Protein AF-A0A960ERJ1-F1 (afdb_monomer)

Solvent-accessible surface area (backbone atoms only — not comparable to full-atom values): 5183 Å² total; per-residue (Å²): 140,80,82,77,81,79,78,72,79,77,80,69,80,69,52,76,88,75,46,50,73,69,59,47,51,57,48,46,51,53,45,50,63,52,66,75,40,93,84,58,54,70,68,57,50,52,51,46,51,53,51,46,52,52,46,52,53,49,52,51,53,52,51,50,51,53,48,53,54,50,50,54,52,50,63,75,63,55,74,82,81,83,122

Structure (mmCIF, N/CA/C/O backbone):
data_AF-A0A960ERJ1-F1
#
_entry.id   AF-A0A960ERJ1-F1
#
loop_
_atom_site.group_PDB
_atom_site.id
_atom_site.type_symbol
_atom_site.label_atom_id
_atom_site.label_alt_id
_atom_site.label_comp_id
_atom_site.label_asym_id
_atom_site.label_entity_id
_atom_site.label_seq_id
_atom_site.pdbx_PDB_ins_code
_atom_site.Cartn_x
_atom_site.Cartn_y
_atom_site.Cartn_z
_atom_site.occupancy
_atom_site.B_iso_or_equiv
_atom_site.auth_seq_id
_atom_site.auth_comp_id
_atom_site.auth_asym_id
_atom_site.auth_atom_id
_atom_site.pdbx_PDB_model_num
ATOM 1 N N . MET A 1 1 ? -24.529 18.280 -37.246 1.00 42.88 1 MET A N 1
ATOM 2 C CA . MET A 1 1 ? -23.109 18.358 -36.855 1.00 42.88 1 MET A CA 1
ATOM 3 C C . MET A 1 1 ? -23.082 18.299 -35.341 1.00 42.88 1 MET A C 1
ATOM 5 O O . MET A 1 1 ? -23.081 19.325 -34.685 1.00 42.88 1 MET A O 1
ATOM 9 N N . THR A 1 2 ? -23.264 17.098 -34.803 1.00 36.69 2 THR A N 1
ATOM 10 C CA . THR A 1 2 ? -23.297 16.848 -33.362 1.00 36.69 2 THR A CA 1
ATOM 11 C C . THR A 1 2 ? -21.894 16.416 -32.977 1.00 36.69 2 THR A C 1
ATOM 13 O O . THR A 1 2 ? -21.463 15.331 -33.363 1.00 36.69 2 THR A O 1
ATOM 16 N N . GLU A 1 3 ? -21.171 17.303 -32.298 1.00 48.50 3 GLU A N 1
ATOM 17 C CA . GLU A 1 3 ? -19.928 16.974 -31.606 1.00 48.50 3 GLU A CA 1
ATOM 18 C C . GLU A 1 3 ? -20.224 15.853 -30.612 1.00 48.50 3 GLU A C 1
ATOM 20 O O . GLU A 1 3 ? -20.935 16.031 -29.624 1.00 48.50 3 GLU A O 1
ATOM 25 N N . GLN A 1 4 ? -19.726 14.660 -30.925 1.00 48.53 4 GLN A N 1
ATOM 26 C CA . GLN A 1 4 ? -19.635 13.582 -29.958 1.00 48.53 4 GLN A CA 1
ATOM 27 C C . GLN A 1 4 ? -18.540 13.982 -28.972 1.00 48.53 4 GLN A C 1
ATOM 29 O O . GLN A 1 4 ? -17.365 14.029 -29.333 1.00 48.53 4 GLN A O 1
ATOM 34 N N . LEU A 1 5 ? -18.938 14.302 -27.739 1.00 48.16 5 LEU A N 1
ATOM 35 C CA . LEU A 1 5 ? -18.017 14.406 -26.616 1.00 48.16 5 LEU A CA 1
ATOM 36 C C . LEU A 1 5 ? -17.334 13.042 -26.458 1.00 48.16 5 LEU A C 1
ATOM 38 O O . LEU A 1 5 ? -17.963 12.061 -26.058 1.00 48.16 5 LEU A O 1
ATOM 42 N N . ASN A 1 6 ? -16.056 12.979 -26.812 1.00 51.78 6 ASN A N 1
ATOM 43 C CA . ASN A 1 6 ? -15.197 11.837 -26.554 1.00 51.78 6 ASN A CA 1
ATOM 44 C C . ASN A 1 6 ? -14.898 11.803 -25.050 1.00 51.78 6 ASN A C 1
ATOM 46 O O . ASN A 1 6 ? -13.936 12.409 -24.588 1.00 51.78 6 ASN A O 1
ATOM 50 N N . LEU A 1 7 ? -15.763 11.140 -24.280 1.00 50.84 7 LEU A N 1
ATOM 51 C CA . LEU A 1 7 ? -15.544 10.874 -22.862 1.00 50.84 7 LEU A CA 1
ATOM 52 C C . LEU A 1 7 ? -14.598 9.672 -22.734 1.00 50.84 7 LEU A C 1
ATOM 54 O O . LEU A 1 7 ? -15.002 8.566 -22.377 1.00 50.84 7 LEU A O 1
ATOM 58 N N . GLN A 1 8 ? -13.329 9.877 -23.077 1.00 44.59 8 GLN A N 1
ATOM 59 C CA . GLN A 1 8 ? -12.282 9.020 -22.543 1.00 44.59 8 GLN A CA 1
ATOM 60 C C . GLN A 1 8 ? -12.189 9.376 -21.065 1.00 44.59 8 GLN A C 1
ATOM 62 O O . GLN A 1 8 ? -11.741 10.461 -20.713 1.00 44.59 8 GLN A O 1
ATOM 67 N N . ALA A 1 9 ? -12.714 8.505 -20.206 1.00 49.66 9 ALA A N 1
ATOM 68 C CA . ALA A 1 9 ? -12.432 8.568 -18.785 1.00 49.66 9 ALA A CA 1
ATOM 69 C C . ALA A 1 9 ? -10.915 8.400 -18.629 1.00 49.66 9 ALA A C 1
ATOM 71 O O . ALA A 1 9 ? -10.404 7.283 -18.695 1.00 49.66 9 ALA A O 1
ATOM 72 N N . GLU A 1 10 ? -10.194 9.513 -18.517 1.00 49.53 10 GLU A N 1
ATOM 73 C CA . GLU A 1 10 ? -8.815 9.528 -18.051 1.00 49.53 10 GLU A CA 1
ATOM 74 C C . GLU A 1 10 ? -8.839 8.948 -16.637 1.00 49.53 10 GLU A C 1
ATOM 76 O O . GLU A 1 10 ? -9.248 9.589 -15.672 1.00 49.53 10 GLU A O 1
ATOM 81 N N . THR A 1 11 ? -8.503 7.664 -16.527 1.00 58.50 11 THR A N 1
ATOM 82 C CA . THR A 1 11 ? -8.269 6.984 -15.257 1.00 58.50 11 THR A CA 1
ATOM 83 C C . THR A 1 11 ? -6.967 7.515 -14.675 1.00 58.50 11 THR A C 1
ATOM 85 O O . THR A 1 11 ? -5.932 6.855 -14.753 1.00 58.50 11 THR A O 1
ATOM 88 N N . GLU A 1 12 ? -7.000 8.735 -14.143 1.00 62.81 12 GLU A N 1
ATOM 89 C CA . GLU A 1 12 ? -5.940 9.207 -13.264 1.00 62.81 12 GLU A CA 1
ATOM 90 C C . GLU A 1 12 ? -5.890 8.301 -12.022 1.00 62.81 12 GLU A C 1
ATOM 92 O O . GLU A 1 12 ? -6.941 7.902 -11.500 1.00 62.81 12 GLU A O 1
ATOM 97 N N . PRO A 1 13 ? -4.690 7.913 -11.556 1.00 67.62 13 PRO A N 1
ATOM 98 C CA . PRO A 1 13 ? -4.564 7.100 -10.359 1.00 67.62 13 PRO A CA 1
ATOM 99 C C . PRO A 1 13 ? -5.154 7.856 -9.167 1.00 67.62 13 PRO A C 1
ATOM 101 O O . PRO A 1 13 ? -4.803 9.008 -8.915 1.00 67.62 13 PRO A O 1
ATOM 104 N N . LEU A 1 14 ? -6.044 7.189 -8.424 1.00 78.06 14 LEU A N 1
ATOM 105 C CA . LEU A 1 14 ? -6.627 7.736 -7.200 1.00 78.06 14 LEU A CA 1
ATOM 106 C C . LEU A 1 14 ? -5.522 8.197 -6.248 1.00 78.06 14 LEU A C 1
ATOM 108 O O . LEU A 1 14 ? -4.476 7.542 -6.099 1.00 78.06 14 LEU A O 1
ATOM 112 N N . THR A 1 15 ? -5.789 9.298 -5.549 1.00 85.50 15 THR A N 1
ATOM 113 C CA . THR A 1 15 ? -4.897 9.747 -4.487 1.00 85.50 15 THR A CA 1
ATOM 114 C C . THR A 1 15 ? -4.798 8.669 -3.403 1.00 85.50 15 THR A C 1
ATOM 116 O O . THR A 1 15 ? -5.684 7.831 -3.222 1.00 85.50 15 THR A O 1
ATOM 119 N N . VAL A 1 16 ? -3.676 8.651 -2.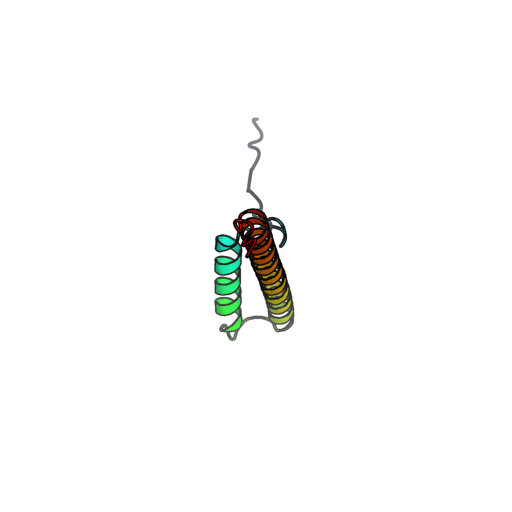686 1.00 80.38 16 VAL A N 1
ATOM 120 C CA . VAL A 1 16 ? -3.369 7.616 -1.679 1.00 80.38 16 VAL A CA 1
ATOM 121 C C . VAL A 1 16 ? -4.401 7.606 -0.547 1.00 80.38 16 VAL A C 1
ATOM 123 O O . VAL A 1 16 ? -4.639 6.575 0.075 1.00 80.38 16 VAL A O 1
ATOM 126 N N . ASP A 1 17 ? -5.023 8.750 -0.279 1.00 81.62 17 ASP A N 1
ATOM 127 C CA . ASP A 1 17 ? -6.020 8.878 0.779 1.00 81.62 17 ASP A CA 1
ATOM 128 C C . ASP A 1 17 ? -7.409 8.401 0.326 1.00 81.62 17 ASP A C 1
ATOM 130 O O . ASP A 1 17 ? -8.204 7.935 1.143 1.00 81.62 17 ASP A O 1
ATOM 134 N N . GLU A 1 18 ? -7.692 8.456 -0.978 1.00 87.44 18 GLU A N 1
ATOM 135 C CA . GLU A 1 18 ? -8.979 8.069 -1.570 1.00 87.44 18 GLU A CA 1
ATOM 136 C C . GLU A 1 18 ? -9.016 6.605 -2.029 1.00 87.44 18 GLU A C 1
ATOM 138 O O . GLU A 1 18 ? -10.093 6.031 -2.206 1.00 87.44 18 GLU A O 1
ATOM 143 N N . ILE A 1 19 ? -7.854 5.975 -2.213 1.00 91.62 19 ILE A N 1
ATOM 144 C CA . ILE A 1 19 ? -7.776 4.594 -2.688 1.00 91.62 19 ILE A CA 1
ATOM 145 C C . ILE A 1 19 ? -8.305 3.600 -1.640 1.00 91.62 19 ILE A C 1
ATOM 147 O O . ILE A 1 19 ? -8.038 3.681 -0.433 1.00 91.62 19 ILE A O 1
ATOM 151 N N . SER A 1 20 ? -9.078 2.613 -2.098 1.00 92.44 20 SER A N 1
ATOM 152 C CA . SER A 1 20 ? -9.524 1.518 -1.237 1.00 92.44 20 SER A CA 1
ATOM 153 C C . SER A 1 20 ? -8.362 0.569 -0.921 1.00 92.44 20 SER A C 1
ATOM 155 O O . SER A 1 20 ? -7.407 0.471 -1.688 1.00 92.44 20 SER A O 1
ATOM 157 N N . TYR A 1 21 ? -8.444 -0.181 0.185 1.00 91.94 21 TYR A N 1
ATOM 158 C CA . TYR A 1 21 ? -7.422 -1.185 0.516 1.00 91.94 21 TYR A CA 1
ATOM 159 C C . TYR A 1 21 ? -7.221 -2.186 -0.632 1.00 91.94 21 TYR A C 1
ATOM 161 O O . TYR A 1 21 ? -6.095 -2.478 -1.019 1.00 91.94 21 TYR A O 1
ATOM 169 N N . ARG A 1 22 ? -8.325 -2.675 -1.214 1.00 94.25 22 ARG A N 1
ATOM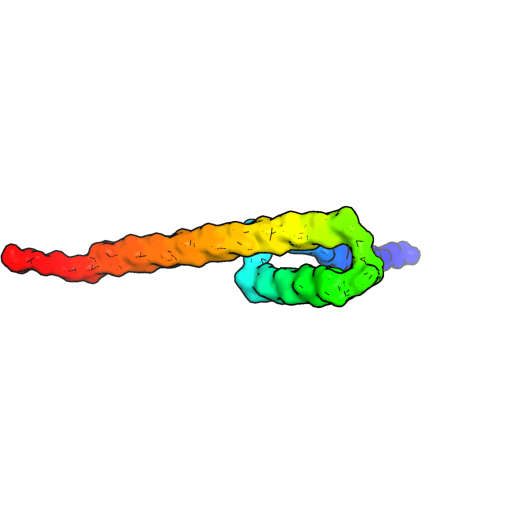 170 C CA . ARG A 1 22 ? -8.291 -3.635 -2.324 1.00 94.25 22 ARG A CA 1
ATOM 171 C C . ARG A 1 22 ? -7.587 -3.054 -3.547 1.00 94.25 22 ARG A C 1
ATOM 173 O O . ARG A 1 22 ? -6.773 -3.736 -4.157 1.00 94.25 22 ARG A O 1
ATOM 180 N N . ASP A 1 23 ? -7.915 -1.818 -3.909 1.00 94.12 23 ASP A N 1
ATOM 181 C CA . ASP A 1 23 ? -7.353 -1.203 -5.109 1.00 94.12 23 ASP A CA 1
ATOM 182 C C . ASP A 1 23 ? -5.880 -0.819 -4.893 1.00 94.12 23 ASP A C 1
ATOM 184 O O . ASP A 1 23 ? -5.085 -0.951 -5.817 1.00 94.12 23 ASP A O 1
ATOM 188 N N . ALA A 1 24 ? -5.495 -0.452 -3.665 1.00 94.50 24 ALA A N 1
ATOM 189 C CA . ALA A 1 24 ? -4.104 -0.214 -3.289 1.00 94.50 24 ALA A CA 1
ATOM 190 C C . ALA A 1 24 ? -3.251 -1.484 -3.382 1.00 94.50 24 ALA A C 1
ATOM 192 O O . ALA A 1 24 ? -2.148 -1.436 -3.917 1.00 94.50 24 ALA A O 1
ATOM 193 N N . VAL A 1 25 ? -3.764 -2.627 -2.916 1.00 94.88 25 VAL A N 1
ATOM 194 C CA . VAL A 1 25 ? -3.082 -3.923 -3.073 1.00 94.88 25 VAL A CA 1
ATOM 195 C C . VAL A 1 25 ? -2.948 -4.284 -4.551 1.00 94.88 25 VAL A C 1
ATOM 197 O O . VAL A 1 25 ? -1.855 -4.609 -4.998 1.00 94.88 25 VAL A O 1
ATOM 200 N N . ALA A 1 26 ? -4.018 -4.128 -5.335 1.00 96.06 26 ALA A N 1
ATOM 201 C CA . ALA A 1 26 ? -3.960 -4.383 -6.772 1.00 96.06 26 ALA A CA 1
ATOM 202 C C . ALA A 1 26 ? -2.973 -3.455 -7.506 1.00 96.06 26 ALA A C 1
ATOM 204 O O . ALA A 1 26 ? -2.407 -3.837 -8.526 1.00 96.06 26 ALA A O 1
ATOM 205 N N . GLU A 1 27 ? -2.777 -2.224 -7.030 1.00 95.25 27 GLU A N 1
ATOM 206 C CA . GLU A 1 27 ? -1.756 -1.321 -7.561 1.00 95.25 27 GLU A CA 1
ATOM 207 C C . GLU A 1 27 ? -0.340 -1.745 -7.154 1.00 95.25 27 GLU A C 1
ATOM 209 O O . GLU A 1 27 ? 0.555 -1.723 -7.997 1.00 95.25 27 GLU A O 1
ATOM 214 N N . LEU A 1 28 ? -0.138 -2.179 -5.907 1.00 96.50 28 LEU A N 1
ATOM 215 C CA . LEU A 1 28 ? 1.141 -2.726 -5.447 1.00 96.50 28 LEU A CA 1
ATOM 216 C C . LEU A 1 28 ? 1.558 -3.953 -6.264 1.00 96.50 28 LEU A C 1
ATOM 218 O O . LEU A 1 28 ? 2.713 -4.025 -6.671 1.00 96.50 28 LEU A O 1
ATOM 222 N N . ASP A 1 29 ? 0.626 -4.858 -6.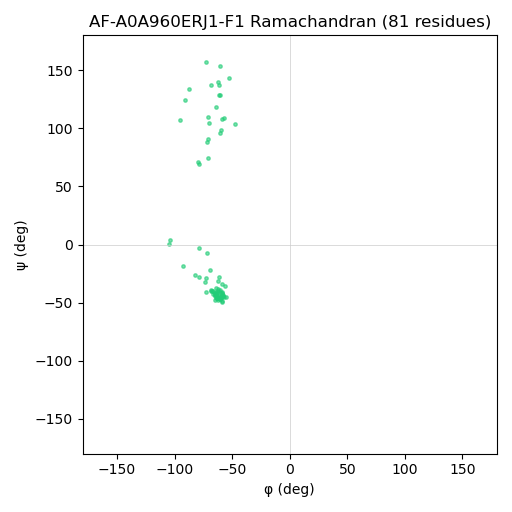568 1.00 96.06 29 ASP A N 1
ATOM 223 C CA . ASP A 1 29 ? 0.898 -6.031 -7.408 1.00 96.06 29 ASP A CA 1
ATOM 224 C C . ASP A 1 29 ? 1.383 -5.615 -8.806 1.00 96.06 29 ASP A C 1
ATOM 226 O O . ASP A 1 29 ? 2.397 -6.112 -9.287 1.00 96.06 29 ASP A O 1
ATOM 230 N N . ARG A 1 30 ? 0.735 -4.621 -9.433 1.00 94.06 30 ARG A N 1
ATOM 231 C CA . ARG A 1 30 ? 1.185 -4.085 -10.733 1.00 94.06 30 ARG A CA 1
ATOM 232 C C . ARG A 1 30 ? 2.558 -3.426 -10.652 1.00 94.06 30 ARG A C 1
ATOM 234 O O . ARG A 1 30 ? 3.337 -3.526 -11.593 1.00 94.06 30 ARG A O 1
ATOM 241 N N . ILE A 1 31 ? 2.846 -2.726 -9.553 1.00 94.12 31 ILE A N 1
ATOM 242 C CA . ILE A 1 31 ? 4.166 -2.133 -9.329 1.00 94.12 31 ILE A CA 1
ATOM 243 C C . ILE A 1 31 ? 5.224 -3.236 -9.235 1.00 94.12 31 ILE A C 1
ATOM 245 O O . ILE A 1 31 ? 6.274 -3.089 -9.850 1.00 94.12 31 ILE A O 1
ATOM 249 N N . LEU A 1 32 ? 4.954 -4.330 -8.519 1.00 93.06 32 LEU A N 1
ATOM 250 C CA . LEU A 1 32 ? 5.865 -5.475 -8.434 1.00 93.06 32 LEU A CA 1
ATOM 251 C C . LEU A 1 32 ? 6.085 -6.126 -9.805 1.00 93.06 32 LEU A C 1
ATOM 253 O O . LEU A 1 32 ? 7.234 -6.285 -10.209 1.00 93.06 32 LEU A O 1
ATOM 257 N N . ASP A 1 33 ? 5.012 -6.391 -10.554 1.00 92.44 33 ASP A N 1
ATOM 258 C CA . ASP A 1 33 ? 5.096 -6.946 -11.913 1.00 92.44 33 ASP A CA 1
ATOM 259 C C . ASP A 1 33 ? 5.959 -6.081 -12.842 1.00 92.44 33 ASP A C 1
ATOM 261 O O . ASP A 1 33 ? 6.650 -6.584 -13.726 1.00 92.44 33 ASP A O 1
ATOM 265 N N . ASP A 1 34 ? 5.901 -4.763 -12.666 1.00 89.69 34 ASP A N 1
ATOM 266 C CA . ASP A 1 34 ? 6.693 -3.818 -13.436 1.00 89.69 34 ASP A CA 1
ATOM 267 C C . ASP A 1 34 ? 8.149 -3.705 -12.953 1.00 89.69 34 ASP A C 1
ATOM 269 O O . ASP A 1 34 ? 9.014 -3.361 -13.753 1.00 89.69 34 ASP A O 1
ATOM 273 N N . LEU A 1 35 ? 8.429 -3.954 -11.671 1.00 88.75 35 LEU A N 1
ATOM 274 C CA . LEU A 1 35 ? 9.791 -3.970 -11.122 1.00 88.75 35 LEU A CA 1
ATOM 275 C C . LEU A 1 35 ? 10.569 -5.217 -11.564 1.00 88.75 35 LEU A C 1
ATOM 277 O O . LEU A 1 35 ? 11.787 -5.151 -11.701 1.00 88.75 35 LEU A O 1
ATOM 281 N N . ASP A 1 36 ? 9.866 -6.320 -11.818 1.00 87.88 36 ASP A N 1
ATOM 282 C CA . ASP A 1 36 ? 10.447 -7.581 -12.294 1.00 87.88 36 ASP A CA 1
ATOM 283 C C . ASP A 1 36 ? 10.764 -7.573 -13.803 1.00 87.88 36 ASP A C 1
ATOM 285 O O . ASP A 1 36 ? 11.300 -8.545 -14.342 1.00 87.88 36 ASP A O 1
ATOM 289 N N . ARG A 1 37 ? 10.433 -6.488 -14.513 1.00 89.38 37 ARG A N 1
ATOM 290 C CA . ARG A 1 37 ? 10.715 -6.329 -15.943 1.00 89.38 37 ARG A CA 1
ATOM 291 C C . ARG A 1 37 ? 12.071 -5.667 -16.180 1.00 89.38 37 ARG A C 1
ATOM 293 O O . ARG A 1 37 ? 12.307 -4.535 -15.771 1.00 89.38 37 ARG A O 1
ATOM 300 N N . ASP A 1 38 ? 12.916 -6.341 -16.955 1.00 81.88 38 ASP A N 1
ATOM 301 C CA . ASP A 1 38 ? 14.270 -5.878 -17.296 1.00 81.88 38 ASP A CA 1
ATOM 302 C C . ASP A 1 38 ? 14.314 -4.685 -18.280 1.00 81.88 38 ASP A C 1
ATOM 304 O O . ASP A 1 38 ? 15.391 -4.154 -18.554 1.00 81.88 38 ASP A O 1
ATOM 308 N N . ASP A 1 39 ? 13.178 -4.268 -18.851 1.00 89.00 39 ASP A N 1
ATOM 309 C CA . ASP A 1 39 ? 13.089 -3.211 -19.869 1.00 89.00 39 ASP A CA 1
ATOM 310 C C . ASP A 1 39 ? 12.560 -1.865 -19.345 1.00 89.00 39 ASP A C 1
ATOM 312 O O . ASP A 1 39 ? 12.384 -0.923 -20.123 1.00 89.00 39 ASP A O 1
ATOM 316 N N . VAL A 1 40 ? 12.320 -1.748 -18.037 1.00 86.25 40 VAL A N 1
ATOM 317 C CA . VAL A 1 40 ? 11.783 -0.524 -17.430 1.00 86.25 40 VAL A CA 1
ATOM 318 C C . VAL A 1 40 ? 12.914 0.444 -17.068 1.00 86.25 40 V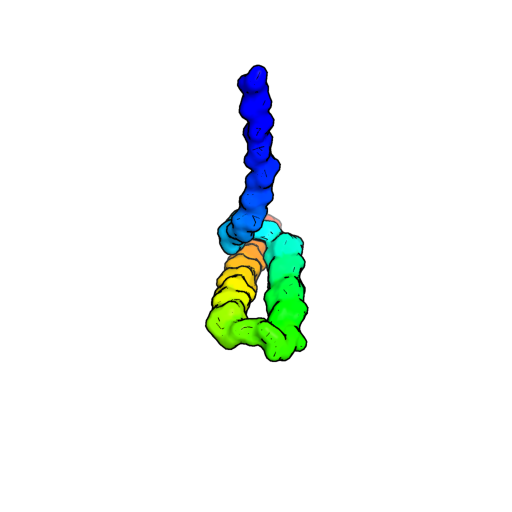AL A C 1
ATOM 320 O O . VAL A 1 40 ? 13.929 0.068 -16.48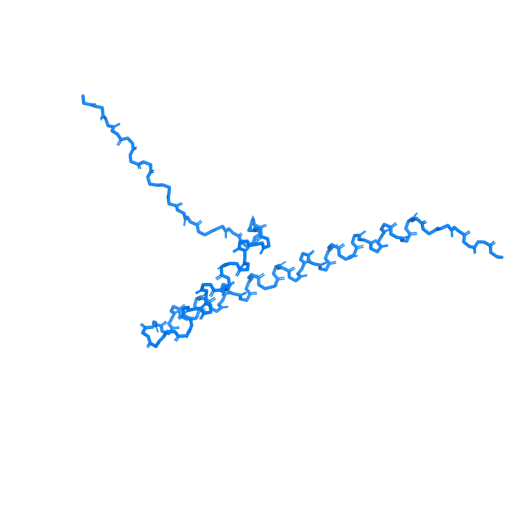5 1.00 86.25 40 VAL A O 1
ATOM 323 N N . ASP A 1 41 ? 12.728 1.719 -17.417 1.00 91.12 41 ASP A N 1
ATOM 324 C CA . ASP A 1 41 ? 13.681 2.793 -17.124 1.00 91.12 41 ASP A CA 1
ATOM 325 C C . ASP A 1 41 ? 13.871 2.996 -15.606 1.00 91.12 41 ASP A C 1
ATOM 327 O O . ASP A 1 41 ? 12.909 2.960 -14.834 1.00 91.12 41 ASP A O 1
ATOM 331 N N . ILE A 1 42 ? 15.111 3.235 -15.170 1.00 88.31 42 ILE A N 1
ATOM 332 C CA . ILE A 1 42 ? 15.468 3.385 -13.753 1.00 88.31 42 ILE A CA 1
ATOM 333 C C . ILE A 1 42 ? 14.721 4.532 -13.059 1.00 88.31 42 ILE A C 1
ATOM 335 O O . ILE A 1 42 ? 14.359 4.401 -11.887 1.00 88.31 42 ILE A O 1
ATOM 339 N N . ASP A 1 43 ? 14.440 5.627 -13.770 1.00 91.50 43 ASP A N 1
ATOM 340 C CA . ASP A 1 43 ? 13.683 6.752 -13.222 1.00 91.50 43 ASP A CA 1
ATOM 341 C C . ASP A 1 43 ? 12.226 6.334 -12.971 1.00 91.50 43 ASP A C 1
ATOM 343 O O . ASP A 1 43 ? 11.649 6.631 -11.921 1.00 91.50 43 ASP A O 1
ATOM 347 N N . VAL A 1 44 ? 11.660 5.530 -13.879 1.00 90.94 44 VAL A N 1
ATOM 348 C CA . VAL A 1 44 ? 10.317 4.950 -13.740 1.00 90.94 44 VAL A CA 1
ATOM 349 C C . VAL A 1 44 ? 10.260 3.954 -12.578 1.00 90.94 44 VAL A C 1
ATOM 351 O O . VAL A 1 44 ? 9.287 3.963 -11.820 1.00 90.94 44 VAL A O 1
ATOM 354 N N . LEU A 1 45 ? 11.292 3.122 -12.385 1.00 90.31 45 LEU A N 1
ATOM 355 C CA . LEU A 1 45 ? 11.401 2.276 -11.188 1.00 90.31 45 LEU A CA 1
ATOM 356 C C . LEU A 1 45 ? 11.399 3.124 -9.910 1.00 90.31 45 LEU A C 1
ATOM 358 O O . LEU A 1 45 ? 10.707 2.789 -8.946 1.00 90.31 45 LEU A O 1
ATOM 362 N N . GLY A 1 46 ? 12.142 4.235 -9.905 1.00 92.44 46 GLY A N 1
ATOM 363 C CA . GLY A 1 46 ? 12.188 5.171 -8.784 1.00 92.44 46 GLY A CA 1
ATOM 364 C C . GLY A 1 46 ? 10.812 5.746 -8.439 1.00 92.44 46 GLY A C 1
ATOM 365 O O . GLY A 1 46 ? 10.425 5.783 -7.268 1.00 92.44 46 GLY A O 1
ATOM 366 N N . ASP A 1 47 ? 10.037 6.145 -9.446 1.00 94.12 47 ASP A N 1
ATOM 367 C CA . ASP A 1 47 ? 8.670 6.649 -9.274 1.00 94.12 47 ASP A CA 1
ATOM 368 C C . ASP A 1 47 ? 7.720 5.588 -8.719 1.00 94.12 47 ASP A C 1
ATOM 370 O O . ASP A 1 47 ? 6.991 5.842 -7.754 1.00 94.12 47 ASP A O 1
ATOM 374 N N . LYS A 1 48 ? 7.773 4.373 -9.269 1.00 93.19 48 LYS A N 1
ATOM 375 C CA . LY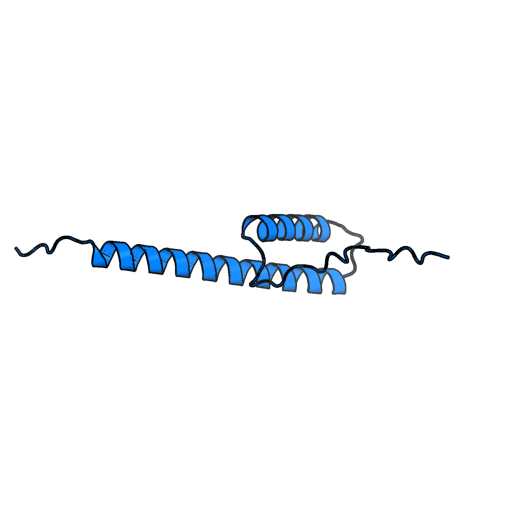S A 1 48 ? 6.957 3.241 -8.813 1.00 93.19 48 LYS A CA 1
ATOM 376 C C . LYS A 1 48 ? 7.278 2.853 -7.376 1.00 93.19 48 LYS A C 1
ATOM 378 O O . LYS A 1 48 ? 6.368 2.652 -6.572 1.00 93.19 48 LYS A O 1
ATOM 383 N N . LEU A 1 49 ? 8.558 2.834 -7.009 1.00 94.31 49 LEU A N 1
ATOM 384 C CA . LEU A 1 49 ? 8.980 2.556 -5.640 1.00 94.31 49 LEU A CA 1
ATOM 385 C C . LEU A 1 49 ? 8.496 3.641 -4.666 1.00 94.31 49 LEU A C 1
ATOM 387 O O . LEU A 1 49 ? 8.038 3.325 -3.565 1.00 94.31 49 LEU A O 1
ATOM 391 N N . ARG A 1 50 ? 8.550 4.922 -5.056 1.00 94.94 50 ARG A N 1
ATOM 392 C CA . ARG A 1 50 ? 7.984 6.020 -4.253 1.00 94.94 50 ARG A CA 1
ATOM 393 C C . ARG A 1 50 ? 6.479 5.856 -4.058 1.00 94.94 50 ARG A C 1
ATOM 395 O O . ARG A 1 50 ? 5.996 5.990 -2.933 1.00 94.94 50 ARG A O 1
ATOM 402 N N . ARG A 1 51 ? 5.750 5.513 -5.124 1.00 95.19 51 ARG A N 1
ATOM 403 C CA . ARG A 1 51 ? 4.308 5.246 -5.069 1.00 95.19 51 ARG A CA 1
ATOM 404 C C . ARG A 1 51 ? 3.982 4.079 -4.135 1.00 95.19 51 ARG A C 1
ATOM 406 O O . ARG A 1 51 ? 3.118 4.231 -3.275 1.00 95.19 51 ARG A O 1
ATOM 413 N N . ALA A 1 52 ? 4.704 2.964 -4.244 1.00 96.00 52 ALA A N 1
ATOM 414 C CA . ALA A 1 52 ? 4.513 1.799 -3.382 1.00 96.00 52 ALA A CA 1
ATOM 415 C C . ALA A 1 52 ? 4.737 2.126 -1.899 1.00 96.00 52 ALA A C 1
ATOM 417 O O . ALA A 1 52 ? 3.907 1.779 -1.060 1.00 96.00 52 ALA A O 1
ATOM 418 N N . ASN A 1 53 ? 5.813 2.851 -1.572 1.00 96.56 53 ASN A N 1
ATOM 419 C CA . ASN A 1 53 ? 6.082 3.278 -0.196 1.00 96.56 53 ASN A CA 1
ATOM 420 C C . ASN A 1 53 ? 4.947 4.130 0.378 1.00 96.56 53 ASN A C 1
ATOM 422 O O . ASN A 1 53 ? 4.550 3.943 1.527 1.00 96.56 53 ASN A O 1
ATOM 426 N N . LEU A 1 54 ? 4.407 5.045 -0.428 1.00 96.31 54 LEU A N 1
ATOM 427 C CA . LEU A 1 54 ? 3.318 5.913 -0.005 1.00 96.31 54 LEU A CA 1
ATOM 428 C C . LEU A 1 54 ? 2.024 5.119 0.242 1.00 96.31 54 LEU A C 1
ATOM 430 O O . LEU A 1 54 ? 1.374 5.322 1.264 1.00 96.31 54 LEU A O 1
ATOM 434 N N . LEU A 1 55 ? 1.698 4.162 -0.635 1.00 96.38 55 LEU A N 1
ATOM 435 C CA . LEU A 1 55 ? 0.574 3.239 -0.433 1.00 96.38 55 LEU A CA 1
ATOM 436 C C . LEU A 1 55 ? 0.737 2.436 0.864 1.00 96.38 55 LEU A C 1
ATOM 438 O O . LEU A 1 55 ? -0.176 2.408 1.685 1.00 96.38 55 LEU A O 1
ATOM 442 N N . ILE A 1 56 ? 1.904 1.826 1.085 1.00 95.62 56 ILE A N 1
ATOM 443 C CA . ILE A 1 56 ? 2.176 1.022 2.286 1.00 95.62 56 ILE A CA 1
ATOM 444 C C . ILE A 1 56 ? 2.017 1.862 3.557 1.00 95.62 56 ILE A C 1
ATOM 446 O O . ILE A 1 56 ? 1.313 1.440 4.476 1.00 95.62 56 ILE A O 1
ATOM 450 N N . ALA A 1 57 ? 2.618 3.054 3.595 1.00 95.81 57 ALA A N 1
ATOM 451 C CA . ALA A 1 57 ? 2.550 3.939 4.753 1.00 95.81 57 ALA A CA 1
ATOM 452 C C . ALA A 1 57 ? 1.100 4.314 5.099 1.00 95.81 57 ALA A C 1
ATOM 454 O O . ALA A 1 57 ? 0.688 4.220 6.257 1.00 95.81 57 ALA A O 1
ATOM 455 N N . THR A 1 58 ? 0.294 4.673 4.097 1.00 94.50 58 THR A N 1
ATOM 456 C CA . THR A 1 58 ? -1.109 5.037 4.321 1.00 94.50 58 THR A CA 1
ATOM 457 C C . THR A 1 58 ? -1.955 3.846 4.762 1.00 94.50 58 THR A C 1
ATOM 459 O O . THR A 1 58 ? -2.787 3.985 5.661 1.00 94.50 58 THR A O 1
ATOM 462 N N . LEU A 1 59 ? -1.751 2.657 4.188 1.00 94.75 59 LEU A N 1
ATOM 463 C CA . LEU A 1 59 ? -2.485 1.461 4.612 1.00 94.75 59 LEU A CA 1
ATOM 464 C C . LEU A 1 59 ? -2.143 1.073 6.055 1.00 94.75 59 LEU A C 1
ATOM 466 O O . LEU A 1 59 ? -3.051 0.769 6.827 1.00 94.75 59 LEU A O 1
ATOM 470 N N . GLN A 1 60 ? -0.866 1.141 6.439 1.00 94.81 60 GLN A N 1
ATOM 471 C CA . GLN A 1 60 ? -0.432 0.903 7.818 1.00 94.81 60 GLN A CA 1
ATOM 472 C C . GLN A 1 60 ? -1.072 1.902 8.787 1.00 94.81 60 GLN A C 1
ATOM 474 O O . GLN A 1 60 ? -1.645 1.488 9.792 1.00 94.81 60 GLN A O 1
ATOM 479 N N . ALA A 1 61 ? -1.064 3.195 8.453 1.00 95.06 61 ALA A N 1
ATOM 480 C CA . ALA A 1 61 ? -1.694 4.225 9.278 1.00 95.06 61 ALA A CA 1
ATOM 481 C C . ALA A 1 61 ? -3.207 3.997 9.455 1.00 95.06 61 ALA A C 1
ATOM 483 O O . ALA A 1 61 ? -3.749 4.193 10.541 1.00 95.06 61 ALA A O 1
ATOM 484 N N . ARG A 1 62 ? -3.904 3.548 8.402 1.00 93.75 62 ARG A N 1
ATOM 485 C CA . ARG A 1 62 ? -5.339 3.220 8.465 1.00 93.75 62 ARG A CA 1
ATOM 486 C C . ARG A 1 62 ? -5.618 1.999 9.336 1.00 93.75 62 ARG A C 1
ATOM 488 O O . ARG A 1 62 ? -6.604 2.003 10.072 1.00 93.75 62 ARG A O 1
ATOM 495 N N . ILE A 1 63 ? -4.775 0.970 9.251 1.00 94.81 63 ILE A N 1
ATOM 496 C CA . ILE A 1 63 ? -4.887 -0.227 10.094 1.00 94.81 63 ILE A CA 1
ATOM 497 C C . ILE A 1 63 ? -4.681 0.149 11.560 1.00 94.81 63 ILE A C 1
ATOM 499 O O . ILE A 1 63 ? -5.490 -0.254 12.392 1.00 94.81 63 ILE A O 1
ATOM 503 N N . GLU A 1 64 ? -3.661 0.954 11.865 1.00 95.94 64 GLU A N 1
ATOM 504 C CA . GLU A 1 64 ? -3.391 1.373 13.242 1.00 95.94 64 GLU A CA 1
ATOM 505 C C . GLU A 1 64 ? -4.546 2.201 13.808 1.00 95.94 64 GLU A C 1
ATOM 507 O O . GLU A 1 64 ? -5.070 1.865 14.862 1.00 95.94 64 GLU A O 1
ATOM 512 N N . ARG A 1 65 ? -5.062 3.180 13.052 1.00 95.12 65 ARG A N 1
ATOM 513 C CA . ARG A 1 65 ? -6.253 3.938 13.468 1.00 95.12 65 ARG A CA 1
ATOM 514 C C . ARG A 1 65 ? -7.451 3.025 13.735 1.00 95.12 65 ARG A C 1
ATOM 516 O O . ARG A 1 65 ? -8.141 3.183 14.733 1.00 95.12 65 ARG A O 1
ATOM 523 N N . THR A 1 66 ? -7.701 2.060 12.849 1.00 94.38 66 THR A N 1
ATOM 524 C CA . THR A 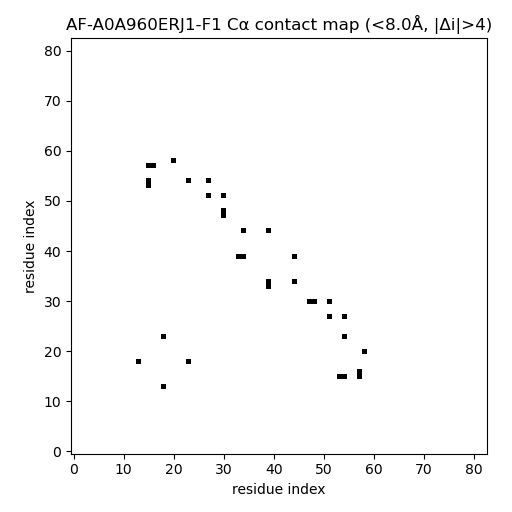1 66 ? -8.816 1.114 13.024 1.00 94.38 66 THR A CA 1
ATOM 525 C C . THR A 1 66 ? -8.631 0.289 14.299 1.00 94.38 66 THR A C 1
ATOM 527 O O . THR A 1 66 ? -9.594 0.017 15.011 1.00 94.38 66 THR A O 1
ATOM 530 N N . ARG A 1 67 ? -7.393 -0.109 14.607 1.00 94.62 67 ARG A N 1
ATOM 531 C CA . ARG A 1 67 ? -7.058 -0.834 15.832 1.00 94.62 67 ARG A CA 1
ATOM 532 C C . ARG A 1 67 ? -7.292 0.020 17.078 1.00 94.62 67 ARG A C 1
ATOM 534 O O . ARG A 1 67 ? -7.933 -0.465 18.006 1.00 94.62 67 ARG A O 1
ATOM 541 N N . GLU A 1 68 ? -6.817 1.262 17.078 1.00 96.69 68 GLU A N 1
ATOM 542 C CA . GLU A 1 68 ? -7.029 2.226 18.164 1.00 96.69 68 GLU A CA 1
ATOM 543 C C . GLU A 1 68 ? -8.528 2.457 18.415 1.00 96.69 68 GLU A C 1
ATOM 545 O O . GLU A 1 68 ? -8.987 2.422 19.554 1.00 96.69 68 GLU A O 1
ATOM 550 N N . GLU A 1 69 ? -9.323 2.623 17.353 1.00 94.75 69 GLU A N 1
ATOM 551 C CA . GLU A 1 69 ? -10.779 2.779 17.454 1.00 94.75 69 GLU A CA 1
ATOM 552 C C . GLU A 1 69 ? -11.444 1.557 18.108 1.00 94.75 69 GLU A C 1
ATOM 554 O O . GLU A 1 69 ? -12.332 1.707 18.951 1.00 94.75 69 GLU A O 1
ATOM 559 N N . VAL A 1 70 ? -11.001 0.344 17.763 1.00 95.00 70 VAL A N 1
ATOM 560 C CA . VAL A 1 70 ? -11.497 -0.895 18.383 1.00 95.00 70 VAL A CA 1
ATOM 561 C C . VAL A 1 70 ? -11.125 -0.966 19.865 1.00 95.00 70 VAL A C 1
ATOM 563 O O . VAL A 1 70 ? -11.969 -1.345 20.675 1.00 95.00 70 VAL A O 1
ATOM 566 N N . GLU A 1 71 ? -9.900 -0.591 20.234 1.00 94.19 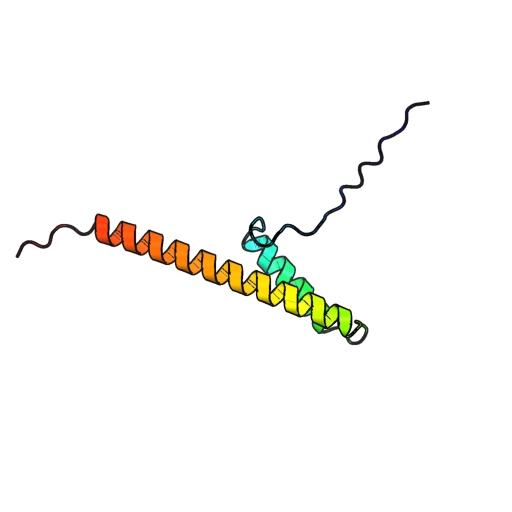71 GLU A N 1
ATOM 567 C CA . GLU A 1 71 ? -9.443 -0.570 21.630 1.00 94.19 71 GLU A CA 1
ATOM 568 C C . GLU A 1 71 ? -10.276 0.400 22.477 1.00 94.19 71 GLU A C 1
ATOM 570 O O . GLU A 1 71 ? -10.818 0.002 23.506 1.00 94.19 71 GLU A O 1
ATOM 575 N N . VAL A 1 72 ? -10.524 1.615 21.979 1.00 94.12 72 VAL A N 1
ATOM 576 C CA . VAL A 1 72 ? -11.393 2.601 22.647 1.00 94.12 72 VAL A CA 1
ATOM 577 C C . VAL A 1 72 ? -12.811 2.065 22.860 1.00 94.12 72 VAL A C 1
ATOM 579 O O . VAL A 1 72 ? -13.412 2.290 23.917 1.00 94.12 72 VAL A O 1
ATOM 582 N N . ILE A 1 73 ? -13.368 1.352 21.874 1.00 94.00 73 ILE A N 1
ATOM 583 C CA . ILE A 1 73 ? -14.693 0.730 21.997 1.00 94.00 73 ILE A CA 1
ATOM 584 C C . ILE A 1 73 ? -14.679 -0.352 23.081 1.00 94.00 73 ILE A C 1
ATOM 586 O O . ILE A 1 73 ? -15.617 -0.411 23.877 1.00 94.00 73 ILE A O 1
ATOM 590 N N . LEU A 1 74 ? -13.648 -1.197 23.129 1.00 92.69 74 LEU A N 1
ATOM 591 C CA . LEU A 1 74 ? -13.525 -2.254 24.135 1.00 92.69 74 LEU A CA 1
ATOM 592 C C . LEU A 1 74 ? -13.369 -1.678 25.546 1.00 92.69 74 LEU A C 1
ATOM 594 O O . LEU A 1 74 ? -14.086 -2.114 26.446 1.00 92.69 74 LEU A O 1
ATOM 598 N N . ASP A 1 75 ? -12.530 -0.659 25.720 1.00 92.56 75 ASP A N 1
ATOM 599 C CA . ASP A 1 75 ? -12.327 0.022 27.003 1.00 92.56 75 ASP A CA 1
ATOM 600 C C . ASP A 1 75 ? -13.612 0.695 27.496 1.00 92.56 75 ASP A C 1
ATOM 602 O O . ASP A 1 75 ? -13.968 0.601 28.669 1.00 92.56 75 ASP A O 1
ATOM 606 N N . SER A 1 76 ? -14.367 1.314 26.584 1.00 83.88 76 SER A N 1
ATOM 607 C CA . SER A 1 76 ? -15.646 1.961 26.908 1.00 83.88 76 SER A CA 1
ATOM 608 C C . SER A 1 76 ? -16.758 0.968 27.272 1.00 83.88 76 SER A C 1
ATOM 610 O O . SER A 1 76 ? -17.739 1.353 27.906 1.00 83.88 76 SER A O 1
ATOM 612 N N . ASN A 1 77 ? -16.639 -0.296 26.849 1.00 74.12 77 ASN A N 1
ATOM 613 C CA . ASN A 1 77 ? -17.621 -1.356 27.100 1.00 74.12 77 ASN A CA 1
ATOM 614 C C . ASN A 1 77 ? -17.167 -2.360 28.170 1.00 74.12 77 ASN A C 1
ATOM 616 O O . ASN A 1 77 ? -17.907 -3.306 28.458 1.00 74.12 77 ASN A O 1
ATOM 620 N N . ALA A 1 78 ? -15.985 -2.186 28.766 1.00 65.62 78 ALA A N 1
ATOM 621 C CA . ALA A 1 78 ? -15.549 -3.022 29.872 1.00 65.62 78 ALA A CA 1
ATOM 622 C C . ALA A 1 78 ? -16.499 -2.797 31.069 1.00 65.62 78 ALA A C 1
ATOM 624 O O . ALA A 1 78 ? -16.608 -1.667 31.551 1.00 65.62 78 ALA A O 1
ATOM 625 N N . PRO A 1 79 ? -17.224 -3.828 31.555 1.00 62.41 79 PRO A N 1
ATOM 626 C CA . PRO A 1 79 ? -18.017 -3.682 32.765 1.00 62.41 79 PRO A CA 1
ATOM 627 C C . PRO A 1 79 ? -17.061 -3.355 33.908 1.00 62.41 79 PRO A C 1
ATOM 629 O O . PRO A 1 79 ? -16.063 -4.054 34.090 1.00 62.41 79 PRO A O 1
ATOM 632 N N . ASP A 1 80 ? -17.374 -2.287 34.639 1.00 61.59 80 ASP A N 1
ATOM 633 C CA . ASP A 1 80 ? -16.671 -1.867 35.845 1.00 61.59 80 ASP A CA 1
ATOM 634 C C . ASP A 1 80 ? -16.476 -3.092 36.750 1.00 61.59 80 ASP A C 1
ATOM 636 O O . ASP A 1 80 ? -17.424 -3.608 37.347 1.00 61.59 80 ASP A O 1
ATOM 640 N N . GLN A 1 81 ? -15.257 -3.634 36.786 1.00 55.2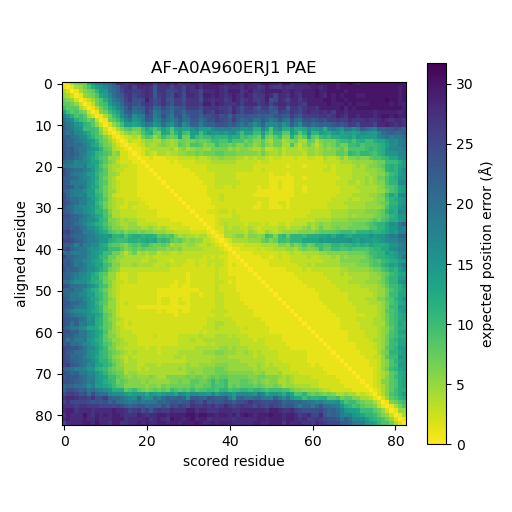2 81 GLN A N 1
ATOM 641 C CA . GLN A 1 81 ? -14.885 -4.661 37.751 1.00 55.22 81 GLN A CA 1
ATOM 642 C C . GLN A 1 81 ? -14.606 -3.939 39.068 1.00 55.22 81 GLN A C 1
ATOM 644 O O . GLN A 1 81 ? -13.463 -3.827 39.506 1.00 55.22 81 GLN A O 1
ATOM 649 N N . THR A 1 82 ? -15.669 -3.415 39.681 1.00 47.47 82 THR A N 1
ATOM 650 C CA . THR A 1 82 ? -15.661 -2.963 41.068 1.00 47.47 82 THR A CA 1
ATOM 651 C C . THR A 1 82 ? -15.587 -4.215 41.946 1.00 47.47 82 THR A C 1
ATOM 653 O O . THR A 1 82 ? -16.598 -4.852 42.251 1.00 47.47 82 THR A O 1
ATOM 656 N N . GLY A 1 83 ? -14.358 -4.620 42.265 1.00 46.41 83 GLY A N 1
ATOM 657 C CA . GLY A 1 83 ? -14.038 -5.530 43.365 1.00 46.41 83 GLY A CA 1
ATOM 658 C C . GLY A 1 83 ? -13.805 -4.760 44.654 1.00 46.41 83 GLY A C 1
ATOM 659 O O . GLY A 1 83 ? -13.173 -3.683 44.579 1.00 46.41 83 GLY A O 1
#

Mean predicted aligned error: 9.82 Å

Secondary structure (DSSP, 8-state):
-----------PPPPTTTS-HHHHHHHHHHHHHHHT-TTS-HHHHHHHHHHHHHHHHHHHHHHHHHHHHHHHHHHHHS-----

Sequence (83 aa):
MTEQLNLQAETEPLTVDEISYRDAVAELDRILDDLDRDDVDIDVLGDKLRRANLLIATLQARIERTREEVEVILDSNAPDQTG

Foldseek 3Di:
DDPDPPPPPPCDPDDLQPDDPVVLVVLLVVLVVQCPDPPDDPVVPVVSVVSNVSNVVSVVVVVVVVVVVVVVVCVVPPPPPPD

Radius of gyration: 21.23 Å; Cα contacts (8 Å, |Δi|>4): 17; chains: 1; bounding box: 39×26×80 Å

pLDDT: mean 83.0, std 17.54, range [36.69, 96.69]

Nearest PDB structures (foldseek):
  8oir-assembly1_Aa  TM=4.835E-01  e=5.295E+00  Homo sapiens